Protein AF-A0A9W7CIG9-F1 (afdb_monomer_lite)

pLDDT: mean 78.37, std 16.48, range [41.62, 97.19]

Radius of gyration: 21.15 Å; chains: 1; bounding box: 39×46×56 Å

Organism: NCBI:txid1490495

Sequence (135 aa):
MLVQCHVTGEVRTTATRSIRSTIEPRILEHVAHYILKKNVTSVTDDMLVTEMKRKVGAMLNDRVPDVTHFSARKLKMDIAELDVEARIASYFMIFDRLVEDNGLSGMLGRGPADDKEVRQRMKLRCKILLANVTP

Foldseek 3Di:
DPPPPPPPPDDPVVPDDFPLNVDDPVVLCCCQCPPVVHDSVPDGSVNVVVSVCVVVLCVLVVPPPCLVVLQQPQQAQDPVDPPPVVSVVVNVVSVQVSCVVSVVCVQQNDDDPPDPCNVVNVVVNVVSSVVRHDD

Secondary structure (DSSP, 8-state):
--SSTTSS---TTTS---STTTS-HHHHHHIIIIIS-S-GGG--HHHHHHHHHHHHHHHHHHS---HHHHHHHH----TT---HHHHHHHHHHHHHHHHHHTTTHHHHS---TT-TTHHHHHHHHHHHHHHTS--

Structure (mmCIF, N/CA/C/O backbone):
data_AF-A0A9W7CIG9-F1
#
_entry.id   AF-A0A9W7CIG9-F1
#
loop_
_atom_site.group_PDB
_atom_site.id
_atom_site.type_symbol
_atom_site.label_atom_id
_atom_site.label_alt_id
_atom_site.label_comp_id
_atom_site.label_asym_id
_atom_site.label_entity_id
_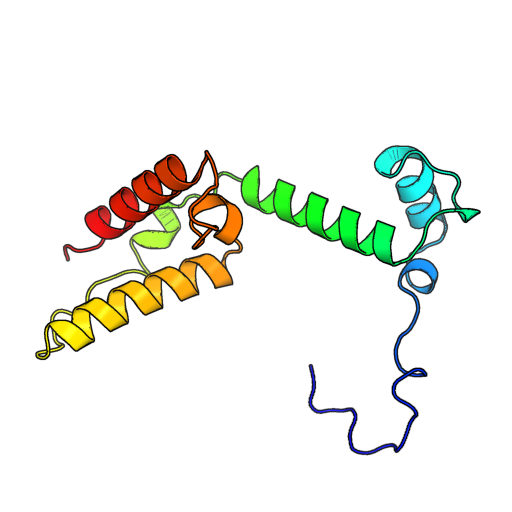atom_site.label_seq_id
_atom_site.pdbx_PDB_ins_code
_atom_site.Cartn_x
_atom_site.Cartn_y
_atom_site.Cartn_z
_atom_site.occupancy
_atom_site.B_iso_or_equiv
_atom_site.auth_seq_id
_atom_site.auth_comp_id
_atom_site.auth_asym_id
_atom_site.auth_atom_id
_atom_site.pdbx_PDB_model_num
ATOM 1 N N . MET A 1 1 ? -5.990 -15.248 -7.807 1.00 44.84 1 MET A N 1
ATOM 2 C CA . MET A 1 1 ? -6.028 -16.157 -8.974 1.00 44.84 1 MET A CA 1
ATOM 3 C C . MET A 1 1 ? -5.119 -17.366 -8.711 1.00 44.84 1 MET A C 1
ATOM 5 O O . MET A 1 1 ? -4.067 -17.483 -9.310 1.00 44.84 1 MET A O 1
ATOM 9 N N . LEU A 1 2 ? -5.474 -18.229 -7.748 1.00 41.62 2 LEU A N 1
ATOM 10 C CA . LEU A 1 2 ? -4.692 -19.433 -7.384 1.00 41.62 2 LEU A CA 1
ATOM 11 C C . LEU A 1 2 ? -5.518 -20.732 -7.468 1.00 41.62 2 LEU A C 1
ATOM 13 O O . LEU A 1 2 ? -4.996 -21.809 -7.215 1.00 41.62 2 LEU A O 1
ATOM 17 N N . VAL A 1 3 ? -6.804 -20.643 -7.828 1.00 45.69 3 VAL A N 1
ATOM 18 C CA . VAL A 1 3 ? -7.767 -21.749 -7.661 1.00 45.69 3 VAL A CA 1
ATOM 19 C C . VAL A 1 3 ? -7.916 -22.620 -8.919 1.00 45.69 3 VAL A C 1
ATOM 21 O O . VAL A 1 3 ? -8.458 -23.713 -8.839 1.00 45.69 3 VAL A O 1
ATOM 24 N N . GLN A 1 4 ? -7.392 -22.209 -10.080 1.00 45.16 4 GLN A N 1
ATOM 25 C CA . GLN A 1 4 ? -7.626 -22.935 -11.340 1.00 45.16 4 GLN A CA 1
ATOM 26 C C . GLN A 1 4 ? -6.551 -23.956 -11.750 1.00 45.16 4 GLN A C 1
ATOM 28 O O . GLN A 1 4 ? -6.755 -24.663 -12.730 1.00 45.16 4 GLN A O 1
ATOM 33 N N . CYS A 1 5 ? -5.447 -24.113 -11.013 1.00 48.72 5 CYS A N 1
ATOM 34 C CA . CYS A 1 5 ? -4.352 -24.996 -11.451 1.00 48.72 5 CYS A CA 1
ATOM 35 C C . CYS A 1 5 ? -4.448 -26.460 -10.974 1.00 48.72 5 CYS A C 1
ATOM 37 O O . CYS A 1 5 ? -3.496 -27.208 -11.174 1.00 48.72 5 CYS A O 1
ATOM 39 N N . HIS A 1 6 ? -5.538 -26.896 -10.327 1.00 43.22 6 HIS A N 1
ATOM 40 C CA . HIS A 1 6 ? -5.618 -28.273 -9.806 1.00 43.22 6 HIS A CA 1
ATOM 41 C C . HIS A 1 6 ? -6.281 -29.283 -10.762 1.00 43.22 6 HIS A C 1
ATOM 43 O O . HIS A 1 6 ? -6.120 -30.482 -10.570 1.00 43.22 6 HIS A O 1
ATOM 49 N N . VAL A 1 7 ? -6.993 -28.831 -11.802 1.00 51.59 7 VAL A N 1
ATOM 50 C CA . VAL A 1 7 ? -7.889 -29.709 -12.583 1.00 51.59 7 VAL A CA 1
ATOM 51 C C . VAL A 1 7 ? -7.229 -30.344 -13.817 1.00 51.59 7 VAL A C 1
ATOM 53 O O . VAL A 1 7 ? -7.672 -31.401 -14.247 1.00 51.59 7 VAL A O 1
ATOM 56 N N . THR A 1 8 ? -6.158 -29.776 -14.380 1.00 53.78 8 THR A N 1
ATOM 57 C CA . THR A 1 8 ? -5.642 -30.214 -15.698 1.00 53.78 8 THR A CA 1
ATOM 58 C C . THR A 1 8 ? -4.331 -30.998 -15.684 1.00 53.78 8 THR A C 1
ATOM 60 O O . THR A 1 8 ? -3.909 -31.466 -16.735 1.00 53.78 8 THR A O 1
ATOM 63 N N . GLY A 1 9 ? -3.672 -31.187 -14.534 1.00 50.41 9 GLY A N 1
ATOM 64 C CA . GLY A 1 9 ? -2.414 -31.952 -14.477 1.00 50.41 9 GLY A CA 1
ATOM 65 C C . GLY A 1 9 ? -1.270 -31.355 -15.312 1.00 50.41 9 GLY A C 1
ATOM 66 O O . GLY A 1 9 ? -0.267 -32.023 -15.555 1.00 50.41 9 GLY A O 1
ATOM 67 N N . GLU A 1 10 ? -1.401 -30.101 -15.750 1.00 50.44 10 GLU A N 1
ATOM 68 C CA . GLU A 1 10 ? -0.368 -29.415 -16.513 1.00 50.44 10 GLU A CA 1
ATOM 69 C C . GLU A 1 10 ? 0.801 -29.046 -15.599 1.00 50.44 10 GLU A C 1
ATOM 71 O O . GLU A 1 10 ? 0.638 -28.522 -14.491 1.00 50.44 10 GLU A O 1
ATOM 76 N N . VAL A 1 11 ? 2.009 -29.346 -16.075 1.00 55.22 11 VAL A N 1
ATOM 77 C CA . VAL A 1 11 ? 3.254 -29.024 -15.387 1.00 55.22 11 VAL A CA 1
ATOM 78 C C . VAL A 1 11 ? 3.270 -27.520 -15.118 1.00 55.22 11 VAL A C 1
ATOM 80 O O . VAL A 1 11 ? 3.075 -26.705 -16.015 1.00 55.22 11 VAL A O 1
ATOM 83 N N . ARG A 1 12 ? 3.513 -27.141 -13.859 1.00 48.28 12 ARG A N 1
ATOM 84 C CA . ARG A 1 12 ? 3.476 -25.755 -13.354 1.00 48.28 12 ARG A CA 1
ATOM 85 C C . ARG A 1 12 ? 4.349 -24.771 -14.159 1.00 48.28 12 ARG A C 1
ATOM 87 O O . ARG A 1 12 ? 4.152 -23.567 -14.060 1.00 48.28 12 ARG A O 1
ATOM 94 N N . THR A 1 13 ? 5.290 -25.276 -14.954 1.00 48.66 13 THR A N 1
ATOM 95 C CA . THR A 1 13 ? 6.178 -24.515 -15.842 1.00 48.66 13 THR A CA 1
ATOM 96 C C . THR A 1 13 ? 5.556 -24.159 -17.197 1.00 48.66 13 THR A C 1
ATOM 98 O O . THR A 1 13 ? 6.014 -23.213 -17.832 1.00 48.66 13 THR A O 1
ATOM 101 N N . THR A 1 14 ? 4.503 -24.853 -17.638 1.00 47.56 14 THR A N 1
ATOM 102 C CA . THR A 1 14 ? 3.851 -24.628 -18.942 1.00 47.56 14 THR A CA 1
ATOM 103 C C . THR A 1 14 ? 2.853 -23.461 -18.909 1.00 47.56 14 THR A C 1
ATOM 105 O O . THR A 1 14 ? 2.590 -22.842 -19.935 1.00 47.56 14 THR A O 1
ATOM 108 N N . ALA A 1 15 ? 2.337 -23.105 -17.728 1.00 54.00 15 ALA A N 1
ATOM 109 C CA . ALA A 1 15 ? 1.307 -22.073 -17.566 1.00 54.00 15 ALA A CA 1
ATOM 110 C C . ALA A 1 15 ? 1.845 -20.628 -17.458 1.00 54.00 15 ALA A C 1
ATOM 112 O O . ALA A 1 15 ? 1.066 -19.674 -17.442 1.00 54.00 15 ALA A O 1
ATOM 113 N N . THR A 1 16 ? 3.163 -20.428 -17.384 1.00 57.69 16 THR A N 1
ATOM 114 C CA . THR A 1 16 ? 3.781 -19.092 -17.339 1.00 57.69 16 THR A CA 1
ATOM 115 C C . THR A 1 16 ? 4.178 -18.634 -18.736 1.00 57.69 16 THR A C 1
ATOM 117 O O . THR A 1 16 ? 5.252 -18.964 -19.236 1.00 57.69 16 THR A O 1
ATOM 120 N N . ARG A 1 17 ? 3.312 -17.844 -19.379 1.00 73.31 17 ARG A N 1
ATOM 121 C CA . ARG A 1 17 ? 3.650 -17.153 -20.628 1.00 73.31 17 ARG A CA 1
ATOM 122 C C . ARG A 1 17 ? 4.626 -16.011 -20.330 1.00 73.31 17 ARG A C 1
ATOM 124 O O . ARG A 1 17 ? 4.356 -15.188 -19.460 1.00 73.31 17 ARG A O 1
ATOM 131 N N . SER A 1 18 ? 5.739 -15.958 -21.064 1.00 81.88 18 SER A N 1
ATOM 132 C CA . SER A 1 18 ? 6.745 -14.902 -20.905 1.00 81.88 18 SER A CA 1
ATOM 133 C C . SER A 1 18 ? 6.123 -13.522 -21.114 1.00 81.88 18 SER A C 1
ATOM 135 O O . SER A 1 18 ? 5.429 -13.296 -22.109 1.00 81.88 18 SER A O 1
ATOM 137 N N . ILE A 1 19 ? 6.412 -12.585 -20.217 1.00 85.19 19 ILE A N 1
ATOM 138 C CA . ILE A 1 19 ? 5.893 -11.212 -20.274 1.00 85.19 19 ILE A CA 1
ATOM 139 C C . ILE A 1 19 ? 6.353 -10.544 -21.566 1.00 85.19 19 ILE A C 1
ATOM 141 O O . ILE A 1 19 ? 5.540 -9.989 -22.306 1.00 85.19 19 ILE A O 1
ATOM 145 N N . ARG A 1 20 ? 7.631 -10.693 -21.910 1.00 88.88 20 ARG A N 1
ATOM 146 C CA . ARG A 1 20 ? 8.207 -10.250 -23.177 1.00 88.88 20 ARG A CA 1
ATOM 147 C C . ARG A 1 20 ? 7.396 -10.721 -24.389 1.00 88.88 20 ARG A C 1
ATOM 149 O O . ARG A 1 20 ? 7.195 -9.941 -25.310 1.00 88.88 20 ARG A O 1
ATOM 156 N N . SER A 1 21 ? 6.896 -11.961 -24.378 1.00 86.69 21 SER A N 1
ATOM 157 C CA . SER A 1 21 ? 6.087 -12.542 -25.470 1.00 86.69 21 SER A CA 1
ATOM 158 C C . SER A 1 21 ? 4.624 -12.063 -25.518 1.00 86.69 21 SER A C 1
ATOM 160 O O . SER A 1 21 ? 3.867 -12.435 -26.418 1.00 86.69 21 SER A O 1
ATOM 162 N N . THR A 1 22 ? 4.192 -11.295 -24.517 1.00 90.62 22 THR A N 1
ATOM 163 C CA . THR A 1 22 ? 2.837 -10.720 -24.433 1.00 90.62 22 THR A CA 1
ATOM 164 C C . THR A 1 22 ? 2.802 -9.240 -24.800 1.00 90.62 22 THR A C 1
ATOM 166 O O . THR A 1 22 ? 1.737 -8.727 -25.130 1.00 90.62 22 THR A O 1
ATOM 169 N N . ILE A 1 23 ? 3.951 -8.558 -24.770 1.00 89.56 23 ILE A N 1
ATOM 170 C CA . ILE A 1 23 ? 4.062 -7.136 -25.098 1.00 89.56 23 ILE A CA 1
ATOM 171 C C . ILE A 1 23 ? 4.151 -6.969 -26.616 1.00 89.56 23 ILE A C 1
ATOM 173 O O . ILE A 1 23 ? 4.918 -7.660 -27.286 1.00 89.56 23 ILE A O 1
ATOM 177 N N . GLU A 1 24 ? 3.390 -6.017 -27.156 1.00 95.00 24 GLU A N 1
ATOM 178 C CA . GLU A 1 24 ? 3.462 -5.661 -28.572 1.00 95.00 24 GLU A CA 1
ATOM 179 C C . GLU A 1 24 ? 4.904 -5.263 -28.959 1.00 95.00 24 GLU A C 1
ATOM 181 O O . GLU A 1 24 ? 5.509 -4.446 -28.257 1.00 95.00 24 GLU A O 1
ATOM 186 N N . PRO A 1 25 ? 5.470 -5.773 -30.073 1.00 93.88 25 PRO A N 1
ATOM 187 C CA . PRO A 1 25 ? 6.881 -5.567 -30.416 1.00 93.88 25 PRO A CA 1
ATOM 188 C C . PRO A 1 25 ? 7.327 -4.100 -30.416 1.00 93.88 25 PRO A C 1
ATOM 190 O O . PRO A 1 25 ? 8.384 -3.779 -29.877 1.00 93.88 25 PRO A O 1
ATOM 193 N N . ARG A 1 26 ? 6.486 -3.192 -30.930 1.00 94.94 26 ARG A N 1
ATOM 194 C CA . ARG A 1 26 ? 6.770 -1.747 -30.950 1.00 94.94 26 ARG A CA 1
ATOM 195 C C . ARG A 1 26 ? 6.861 -1.150 -29.544 1.00 94.94 26 ARG A C 1
ATOM 197 O O . ARG A 1 26 ? 7.714 -0.307 -29.274 1.00 94.94 26 ARG A O 1
ATOM 204 N N . ILE A 1 27 ? 5.995 -1.600 -28.636 1.00 94.38 27 ILE A N 1
ATOM 205 C CA . ILE A 1 27 ? 6.012 -1.177 -27.232 1.00 94.38 27 ILE A CA 1
ATOM 206 C C . ILE A 1 27 ? 7.264 -1.732 -26.551 1.00 94.38 27 ILE A C 1
ATOM 208 O O . ILE A 1 27 ? 7.944 -1.001 -25.833 1.00 94.38 27 ILE A O 1
ATOM 212 N N . LEU A 1 28 ? 7.611 -2.995 -26.810 1.00 95.62 28 LEU A N 1
ATOM 213 C CA . LEU A 1 28 ? 8.803 -3.621 -26.245 1.00 95.62 28 LEU A CA 1
ATOM 214 C C . LEU A 1 28 ? 10.091 -2.911 -26.692 1.00 95.62 28 LEU A C 1
ATOM 216 O O . LEU A 1 28 ? 10.959 -2.660 -25.857 1.00 95.62 28 LEU A O 1
ATOM 220 N N . GLU A 1 29 ? 10.206 -2.542 -27.969 1.00 95.25 29 GLU A N 1
ATOM 221 C CA . GLU A 1 29 ? 11.325 -1.742 -28.488 1.00 95.25 29 GLU A CA 1
ATOM 222 C C . GLU A 1 29 ? 11.423 -0.383 -27.794 1.00 95.25 29 GLU A C 1
ATOM 224 O O . GLU A 1 29 ? 12.504 0.016 -27.354 1.00 95.25 29 GLU A O 1
ATOM 229 N N . HIS A 1 30 ? 10.291 0.304 -27.630 1.00 95.62 30 HIS A N 1
ATOM 230 C CA . HIS A 1 30 ? 10.254 1.588 -26.944 1.00 95.62 30 HIS A CA 1
ATOM 231 C C . HIS A 1 30 ? 10.694 1.465 -25.478 1.00 95.62 30 HIS A C 1
ATOM 233 O O . HIS A 1 30 ? 11.539 2.233 -25.012 1.00 95.62 30 HIS A O 1
ATOM 239 N N . VAL A 1 31 ? 10.163 0.479 -24.748 1.00 94.00 31 VAL A N 1
ATOM 240 C CA . VAL A 1 31 ? 10.538 0.217 -23.350 1.00 94.00 31 VAL A CA 1
ATOM 241 C C . VAL A 1 31 ? 12.024 -0.129 -23.248 1.00 94.00 31 VAL A C 1
ATOM 243 O O . VAL A 1 31 ? 12.723 0.433 -22.405 1.00 94.00 31 VAL A O 1
ATOM 246 N N . ALA A 1 32 ? 12.534 -0.997 -24.123 1.00 95.44 32 ALA A N 1
ATOM 247 C CA . ALA A 1 32 ? 13.942 -1.377 -24.140 1.00 95.44 32 ALA A CA 1
ATOM 248 C C . ALA A 1 32 ? 14.856 -0.161 -24.347 1.00 95.44 32 ALA A C 1
ATOM 250 O O . ALA A 1 32 ? 15.754 0.092 -23.542 1.00 95.44 32 ALA A O 1
ATOM 251 N N . HIS A 1 33 ? 14.590 0.622 -25.394 1.00 95.25 33 HIS A N 1
ATOM 252 C CA . HIS A 1 33 ? 15.470 1.702 -25.817 1.00 95.25 33 HIS A CA 1
ATOM 253 C C . HIS A 1 33 ? 15.369 2.936 -24.917 1.00 95.25 33 HIS A C 1
ATOM 255 O O . HIS A 1 33 ? 16.382 3.485 -24.484 1.00 95.25 33 HIS A O 1
ATOM 261 N N . TYR A 1 34 ? 14.152 3.388 -24.612 1.00 93.12 34 TYR A N 1
ATOM 262 C CA . TYR A 1 34 ? 13.952 4.668 -23.937 1.00 93.12 34 TYR A CA 1
ATOM 263 C C . TYR A 1 34 ? 13.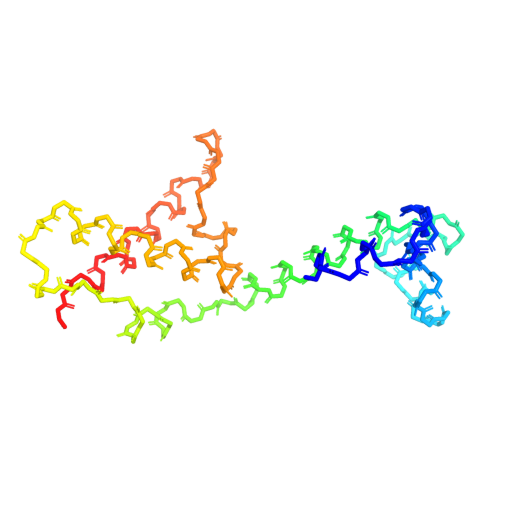887 4.547 -22.423 1.00 93.12 34 TYR A C 1
ATOM 265 O O . TYR A 1 34 ? 14.357 5.462 -21.746 1.00 93.12 34 TYR A O 1
ATOM 273 N N . ILE A 1 35 ? 13.352 3.443 -21.901 1.00 91.69 35 ILE A N 1
ATOM 274 C CA . ILE A 1 35 ? 13.144 3.266 -20.461 1.00 91.69 35 ILE A CA 1
ATOM 275 C C . ILE A 1 35 ? 14.306 2.483 -19.847 1.00 91.69 35 ILE A C 1
ATOM 277 O O . ILE A 1 35 ? 14.985 2.991 -18.962 1.00 91.69 35 ILE A O 1
ATOM 281 N N . LEU A 1 36 ? 14.581 1.281 -20.357 1.00 93.69 36 LEU A N 1
ATOM 282 C CA . LEU A 1 36 ? 15.614 0.388 -19.818 1.00 93.69 36 LEU A CA 1
ATOM 283 C C . LEU A 1 36 ? 17.029 0.695 -20.333 1.00 93.69 36 LEU A C 1
ATOM 285 O O . LEU A 1 36 ? 17.993 0.124 -19.821 1.00 93.69 36 LEU A O 1
ATOM 289 N N . LYS A 1 37 ? 17.158 1.570 -21.343 1.00 95.69 37 LYS A N 1
ATOM 290 C CA . LYS A 1 37 ? 18.426 1.962 -21.988 1.00 95.69 37 LYS A CA 1
ATOM 291 C C . LYS A 1 37 ? 19.259 0.757 -22.440 1.00 95.69 37 LYS A C 1
ATOM 293 O O . LYS A 1 37 ? 20.478 0.725 -22.283 1.00 95.69 37 LYS A O 1
ATOM 298 N N . LYS A 1 38 ? 18.588 -0.257 -22.987 1.00 94.19 38 LYS A N 1
ATOM 299 C CA . LYS A 1 38 ? 19.180 -1.537 -23.388 1.00 94.19 38 LYS A CA 1
ATOM 300 C C . LYS A 1 38 ? 18.720 -1.957 -24.775 1.00 94.19 38 LYS A C 1
ATOM 302 O O . LYS A 1 38 ? 17.707 -1.490 -25.291 1.00 94.19 38 LYS A O 1
ATOM 307 N N . ASN A 1 39 ? 19.486 -2.861 -25.378 1.00 94.44 39 ASN A N 1
ATOM 308 C CA . ASN A 1 39 ? 19.071 -3.502 -26.616 1.00 94.44 39 ASN A CA 1
ATOM 309 C C . ASN A 1 39 ? 17.843 -4.383 -26.351 1.00 94.44 39 ASN A C 1
ATOM 311 O O . ASN A 1 39 ? 17.774 -5.060 -25.326 1.00 94.44 39 ASN A O 1
ATOM 315 N N . VAL A 1 40 ? 16.894 -4.410 -27.288 1.00 93.69 40 VAL A N 1
ATOM 316 C CA . VAL A 1 40 ? 15.680 -5.220 -27.163 1.00 93.69 40 VAL A CA 1
ATOM 317 C C . VAL A 1 40 ? 15.994 -6.695 -26.921 1.00 93.69 40 VAL A C 1
ATOM 319 O O . VAL A 1 40 ? 15.234 -7.349 -26.222 1.00 93.69 40 VAL A O 1
ATOM 322 N N . THR A 1 41 ? 17.107 -7.236 -27.423 1.00 93.38 41 THR A N 1
ATOM 323 C CA . THR A 1 41 ? 17.485 -8.647 -27.225 1.00 93.38 41 THR A CA 1
ATOM 324 C C . THR A 1 41 ? 17.981 -8.964 -25.815 1.00 93.38 41 THR A C 1
ATOM 326 O O . THR A 1 41 ? 17.892 -10.114 -25.399 1.00 93.38 41 THR A O 1
ATOM 329 N N . SER A 1 42 ? 18.451 -7.969 -25.055 1.00 93.81 42 SER A N 1
ATOM 330 C CA . SER A 1 42 ? 18.952 -8.159 -23.686 1.00 93.81 42 SER A CA 1
ATOM 331 C C . SER A 1 42 ? 17.907 -7.891 -22.600 1.00 93.81 42 SER A C 1
ATOM 333 O O . SER A 1 42 ? 18.218 -7.991 -21.414 1.00 93.81 42 SER A O 1
ATOM 335 N N . VAL A 1 43 ? 16.670 -7.559 -22.984 1.00 93.69 43 VAL A N 1
ATOM 336 C CA . VAL A 1 43 ? 15.558 -7.330 -22.050 1.00 93.69 43 VAL A CA 1
ATOM 337 C C . VAL A 1 43 ? 14.928 -8.655 -21.619 1.00 93.69 43 VAL A C 1
ATOM 339 O O . VAL A 1 43 ? 14.377 -9.383 -22.451 1.00 93.69 43 VAL A O 1
ATOM 342 N N . THR A 1 44 ? 14.958 -8.918 -20.312 1.00 94.25 44 THR A N 1
ATOM 343 C CA . THR A 1 44 ? 14.352 -10.092 -19.665 1.00 94.25 44 THR A CA 1
ATOM 344 C C . THR A 1 44 ? 13.016 -9.756 -18.996 1.00 94.25 44 THR A C 1
ATOM 346 O O . THR A 1 44 ? 12.704 -8.588 -18.748 1.00 94.25 44 THR A O 1
ATOM 349 N N . ASP A 1 45 ? 12.230 -10.781 -18.662 1.00 92.25 45 ASP A N 1
ATOM 350 C CA . ASP A 1 45 ? 10.955 -10.610 -17.953 1.00 92.25 45 ASP A CA 1
ATOM 351 C C . ASP A 1 45 ? 11.138 -9.956 -16.575 1.00 92.25 45 ASP A C 1
ATOM 353 O O . ASP A 1 45 ? 10.369 -9.065 -16.222 1.00 92.25 45 ASP A O 1
ATOM 357 N N . ASP A 1 46 ? 12.199 -10.295 -15.838 1.00 92.62 46 ASP A N 1
ATOM 358 C CA . ASP A 1 46 ? 12.491 -9.687 -14.531 1.00 92.62 46 ASP A CA 1
ATOM 359 C C . ASP A 1 46 ? 12.723 -8.179 -14.627 1.00 92.62 46 ASP A C 1
ATOM 361 O O . ASP A 1 46 ? 12.282 -7.409 -13.770 1.00 92.62 46 ASP A O 1
ATOM 365 N N . MET A 1 47 ? 13.382 -7.731 -15.695 1.00 92.00 47 MET A N 1
ATOM 366 C CA . MET A 1 47 ? 13.598 -6.310 -15.942 1.00 92.00 47 MET A CA 1
ATOM 367 C C . MET A 1 47 ? 12.289 -5.584 -16.242 1.00 92.00 47 MET A C 1
ATOM 369 O O . MET A 1 47 ? 12.064 -4.484 -15.738 1.00 92.00 47 MET A O 1
ATOM 373 N N . LEU A 1 48 ? 11.417 -6.209 -17.036 1.00 93.50 48 LEU A N 1
ATOM 374 C CA . LEU A 1 48 ? 10.094 -5.676 -17.351 1.00 93.50 48 LEU A CA 1
ATOM 375 C C . LEU A 1 48 ? 9.227 -5.590 -16.090 1.00 93.50 48 LEU A C 1
ATOM 377 O O . LEU A 1 48 ? 8.605 -4.560 -15.849 1.00 93.50 48 LEU A O 1
ATOM 381 N N . VAL A 1 49 ? 9.233 -6.625 -15.245 1.00 92.44 49 VAL A N 1
ATOM 382 C CA . VAL A 1 49 ? 8.525 -6.630 -13.953 1.00 92.44 49 VAL A CA 1
ATOM 383 C C . VAL A 1 49 ? 9.065 -5.556 -13.022 1.00 92.44 49 VAL A C 1
ATOM 385 O O . VAL A 1 49 ? 8.284 -4.833 -12.403 1.00 92.44 49 VAL A O 1
ATOM 388 N N . THR A 1 50 ? 10.387 -5.434 -12.923 1.00 89.62 50 THR A N 1
ATOM 389 C CA . THR A 1 50 ? 11.037 -4.438 -12.065 1.00 89.62 50 THR A CA 1
ATOM 390 C C . THR A 1 50 ? 10.651 -3.028 -12.493 1.00 89.62 50 THR A C 1
ATOM 392 O O . THR A 1 50 ? 10.247 -2.220 -11.658 1.00 89.62 50 THR A O 1
ATOM 395 N N . GLU A 1 51 ? 10.687 -2.742 -13.793 1.00 90.06 51 GLU A N 1
ATOM 396 C CA . GLU A 1 51 ? 10.344 -1.421 -14.312 1.00 90.06 51 GLU A CA 1
ATOM 397 C C . GLU A 1 51 ? 8.843 -1.124 -14.224 1.00 90.06 51 GLU A C 1
ATOM 399 O O . GLU A 1 51 ? 8.462 -0.010 -13.866 1.00 90.06 51 GLU A O 1
ATOM 404 N N . MET A 1 52 ? 7.976 -2.115 -14.457 1.00 89.00 52 MET A N 1
ATOM 405 C CA . MET A 1 52 ? 6.535 -1.973 -14.223 1.00 89.00 52 MET A CA 1
ATOM 406 C C . MET A 1 52 ? 6.244 -1.633 -12.760 1.00 89.00 52 MET A C 1
ATOM 408 O O . MET A 1 52 ? 5.527 -0.671 -12.488 1.00 89.00 52 MET A O 1
ATOM 412 N N . LYS A 1 53 ? 6.848 -2.357 -11.809 1.00 82.88 53 LYS A N 1
ATOM 413 C CA . LYS A 1 53 ? 6.720 -2.064 -10.373 1.00 82.88 53 LYS A CA 1
ATOM 414 C C . LYS A 1 53 ? 7.247 -0.676 -10.029 1.00 82.88 53 LYS A C 1
ATOM 416 O O . LYS A 1 53 ? 6.583 0.050 -9.295 1.00 82.88 53 LYS A O 1
ATOM 421 N N . ARG A 1 54 ? 8.400 -0.282 -10.579 1.00 84.38 54 ARG A N 1
ATOM 422 C CA . ARG A 1 54 ? 8.981 1.050 -10.370 1.00 84.38 54 ARG A CA 1
ATOM 423 C C . ARG A 1 54 ? 8.047 2.147 -10.871 1.00 84.38 54 ARG A C 1
ATOM 425 O O . ARG A 1 54 ? 7.841 3.129 -10.169 1.00 84.38 54 ARG A O 1
ATOM 432 N N . LYS A 1 55 ? 7.468 1.985 -12.063 1.00 83.12 55 LYS A N 1
ATOM 433 C CA . LYS A 1 55 ? 6.604 2.992 -12.690 1.00 83.12 55 LYS A CA 1
ATOM 434 C C . LYS A 1 55 ? 5.232 3.082 -12.027 1.00 83.12 55 LYS A C 1
ATOM 436 O O . LYS A 1 55 ? 4.749 4.188 -11.815 1.00 83.12 55 LYS A O 1
ATOM 441 N N . VAL A 1 56 ? 4.651 1.948 -11.629 1.00 76.56 56 VAL A N 1
ATOM 442 C CA . VAL A 1 56 ? 3.439 1.909 -10.794 1.00 76.56 56 VAL A CA 1
ATOM 443 C C . VAL A 1 56 ? 3.710 2.546 -9.431 1.00 76.56 56 VAL A C 1
ATOM 445 O O . VAL A 1 56 ? 2.948 3.408 -9.011 1.00 76.56 56 VAL A O 1
ATOM 448 N N . GLY A 1 57 ? 4.818 2.195 -8.775 1.00 67.75 57 GLY A N 1
ATOM 449 C CA . GLY A 1 57 ? 5.220 2.792 -7.501 1.00 67.75 57 GLY A CA 1
ATOM 450 C C . GLY A 1 57 ? 5.424 4.302 -7.605 1.00 67.75 57 GLY A C 1
ATOM 451 O O . GLY A 1 57 ? 4.868 5.046 -6.809 1.00 67.75 57 GLY A O 1
ATOM 452 N N . ALA A 1 58 ? 6.141 4.773 -8.628 1.00 66.44 58 ALA A N 1
ATOM 453 C CA . ALA A 1 58 ? 6.307 6.200 -8.892 1.00 66.44 58 ALA A CA 1
ATOM 454 C C . ALA A 1 58 ? 4.960 6.889 -9.150 1.00 66.44 58 ALA A C 1
ATOM 456 O O . ALA A 1 58 ? 4.686 7.900 -8.531 1.00 66.44 58 ALA A O 1
ATOM 457 N N . MET A 1 59 ? 4.064 6.322 -9.966 1.00 65.00 59 MET A N 1
ATOM 458 C CA . MET A 1 59 ? 2.733 6.904 -10.194 1.00 65.00 59 MET A CA 1
ATOM 459 C C . MET A 1 59 ? 1.871 6.994 -8.928 1.00 65.00 59 MET A C 1
ATOM 461 O O . MET A 1 59 ? 1.095 7.939 -8.796 1.00 65.00 59 MET A O 1
ATOM 465 N N . LEU A 1 60 ? 1.969 6.013 -8.028 1.00 58.22 60 LEU A N 1
ATOM 466 C CA . LEU A 1 60 ? 1.238 5.998 -6.757 1.00 58.22 60 LEU A CA 1
ATOM 467 C C . LEU A 1 60 ? 1.858 6.928 -5.706 1.00 58.22 60 LEU A C 1
ATOM 469 O O . LEU A 1 60 ? 1.134 7.409 -4.844 1.00 58.22 60 LEU A O 1
ATOM 473 N N . ASN A 1 61 ? 3.163 7.194 -5.800 1.00 53.62 61 ASN A N 1
ATOM 474 C CA . ASN A 1 61 ? 3.888 8.086 -4.895 1.00 53.62 61 ASN A CA 1
ATOM 475 C C . ASN A 1 61 ? 3.917 9.554 -5.386 1.00 53.62 61 ASN A C 1
ATOM 477 O O . ASN A 1 61 ? 3.911 10.464 -4.563 1.00 53.62 61 ASN A O 1
ATOM 481 N N . ASP A 1 62 ? 3.947 9.792 -6.707 1.00 49.56 62 ASP A N 1
ATOM 482 C CA . ASP A 1 62 ? 3.951 11.120 -7.357 1.00 49.56 62 ASP A CA 1
ATOM 483 C C . ASP A 1 62 ? 2.549 11.723 -7.432 1.00 49.56 62 ASP A C 1
ATOM 485 O O . ASP A 1 62 ? 2.371 12.942 -7.374 1.00 49.56 62 ASP A O 1
ATOM 489 N N . ARG A 1 63 ? 1.517 10.875 -7.514 1.00 47.53 63 ARG A N 1
ATOM 490 C CA . ARG A 1 63 ? 0.222 11.280 -6.987 1.00 47.53 63 ARG A CA 1
ATOM 491 C C . ARG A 1 63 ? 0.451 11.379 -5.498 1.00 47.53 63 ARG A C 1
ATOM 493 O O . ARG A 1 63 ? 0.466 10.348 -4.848 1.00 47.53 63 ARG A O 1
ATOM 500 N N . VAL A 1 64 ? 0.622 12.592 -4.973 1.00 47.59 64 VAL A N 1
ATOM 501 C CA . VAL A 1 64 ? 0.324 12.850 -3.564 1.00 47.59 64 VAL A CA 1
ATOM 502 C C . VAL A 1 64 ? -1.071 12.266 -3.388 1.00 47.59 64 VAL A C 1
ATOM 504 O O . VAL A 1 64 ? -2.026 12.834 -3.930 1.00 47.59 64 VAL A O 1
ATOM 507 N N . PRO A 1 65 ? -1.215 11.086 -2.761 1.00 53.22 65 PRO A N 1
ATOM 508 C CA . PRO A 1 65 ? -2.538 10.595 -2.484 1.00 53.22 65 PRO A CA 1
ATOM 509 C C . PRO A 1 65 ? -3.113 11.691 -1.610 1.00 53.22 65 PRO A C 1
ATOM 511 O O . PRO A 1 65 ? -2.416 12.218 -0.738 1.00 53.22 65 PRO A O 1
ATOM 514 N N . ASP A 1 66 ? -4.344 12.097 -1.860 1.00 56.12 66 ASP A N 1
ATOM 515 C CA . ASP A 1 66 ? -5.047 12.931 -0.908 1.00 56.12 66 ASP A CA 1
ATOM 516 C C . ASP A 1 66 ? -5.293 12.054 0.337 1.00 56.12 66 ASP A C 1
ATOM 518 O O . ASP A 1 66 ? -6.363 11.486 0.547 1.00 56.12 66 ASP A O 1
ATOM 522 N N . VAL A 1 67 ? -4.227 11.833 1.120 1.00 55.91 67 VAL A N 1
ATOM 523 C CA . VAL A 1 67 ? -4.193 11.008 2.331 1.00 55.91 67 VAL A CA 1
ATOM 524 C C . VAL A 1 67 ? -5.189 11.590 3.340 1.00 55.91 67 VAL A C 1
ATOM 526 O O . VAL A 1 67 ? -5.770 10.882 4.164 1.00 55.91 67 VAL A O 1
ATOM 529 N N . THR A 1 68 ? -5.432 12.895 3.213 1.00 52.62 68 THR A N 1
ATOM 530 C CA . THR A 1 68 ? -6.466 13.670 3.885 1.00 52.62 68 THR A CA 1
ATOM 531 C C . THR A 1 68 ? -7.885 13.291 3.440 1.00 52.62 68 THR A C 1
ATOM 533 O O . THR A 1 68 ? -8.709 13.007 4.303 1.00 52.62 68 THR A O 1
ATOM 536 N N . HIS A 1 69 ? -8.185 13.177 2.144 1.00 53.72 69 HIS A N 1
ATOM 537 C CA . HIS A 1 69 ? -9.524 12.800 1.659 1.00 53.72 69 HIS A CA 1
ATOM 538 C C . HIS A 1 69 ? -9.852 11.303 1.831 1.00 53.72 69 HIS A C 1
ATOM 540 O O . HIS A 1 69 ? -11.019 10.926 1.945 1.00 53.72 69 HIS A O 1
ATOM 546 N N . PHE A 1 70 ? -8.841 10.431 1.887 1.00 58.66 70 PHE A N 1
ATOM 547 C CA . PHE A 1 70 ? -9.041 8.988 2.060 1.00 58.66 70 PHE A CA 1
ATOM 548 C C . PHE A 1 70 ? -9.356 8.572 3.512 1.00 58.66 70 PHE A C 1
ATOM 550 O O . PHE A 1 70 ? -10.089 7.605 3.738 1.00 58.66 70 PHE A O 1
ATOM 557 N N . SER A 1 71 ? -8.830 9.305 4.500 1.00 56.78 71 SER A N 1
ATOM 558 C CA . SER A 1 71 ? -8.912 8.919 5.916 1.00 56.78 71 SER A CA 1
ATOM 559 C C . SER A 1 71 ? -10.250 9.272 6.576 1.00 56.78 71 SER A C 1
ATOM 561 O O . SER A 1 71 ? -10.842 8.405 7.217 1.00 56.78 71 SER A O 1
ATOM 563 N N . ALA A 1 72 ? -10.812 10.451 6.296 1.00 56.12 72 ALA A N 1
ATOM 564 C CA . ALA A 1 72 ? -11.984 10.969 7.013 1.00 56.12 72 ALA A CA 1
ATOM 565 C C . ALA A 1 72 ? -13.280 10.138 6.874 1.00 56.12 72 ALA A C 1
ATOM 567 O O . ALA A 1 72 ? -14.177 10.259 7.703 1.00 56.12 72 ALA A O 1
ATOM 568 N N . ARG A 1 73 ? -13.423 9.305 5.827 1.00 61.22 73 ARG A N 1
ATOM 569 C CA . ARG A 1 73 ? -14.635 8.482 5.605 1.00 61.22 73 ARG A CA 1
ATOM 570 C C . ARG A 1 73 ? -14.475 6.992 5.910 1.00 61.22 73 ARG A C 1
ATOM 572 O O . ARG A 1 73 ? -15.487 6.310 6.032 1.00 61.22 73 ARG A O 1
ATOM 579 N N . LYS A 1 74 ? -13.246 6.471 5.971 1.00 72.19 74 LYS A N 1
ATOM 580 C CA . LYS A 1 74 ? -12.981 5.020 6.067 1.00 72.19 74 LYS A CA 1
ATOM 581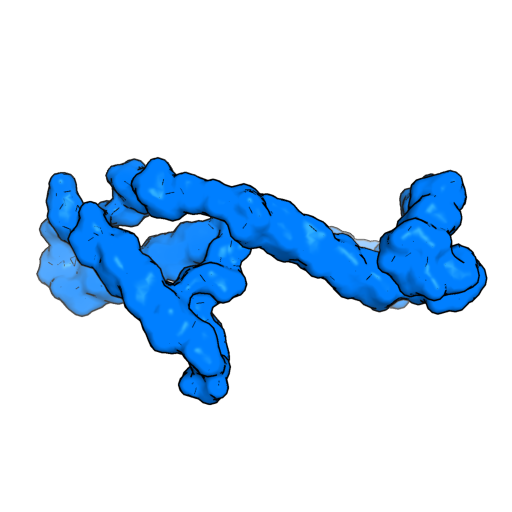 C C . LYS A 1 74 ? -12.216 4.607 7.318 1.00 72.19 74 LYS A C 1
ATOM 583 O O . LYS A 1 74 ? -12.266 3.437 7.682 1.00 72.19 74 LYS A O 1
ATOM 588 N N . LEU A 1 75 ? -11.514 5.536 7.960 1.00 86.75 75 LEU A N 1
ATOM 589 C CA . LEU A 1 75 ? -10.792 5.286 9.196 1.00 86.75 75 LEU A CA 1
ATOM 590 C C . LEU A 1 75 ? -11.542 5.986 10.326 1.00 86.75 75 LEU A C 1
ATOM 592 O O . LEU A 1 75 ? -11.471 7.200 10.450 1.00 86.75 75 LEU A O 1
ATOM 596 N N . LYS A 1 76 ? -12.288 5.227 11.127 1.00 85.69 76 LYS A N 1
ATOM 597 C CA . LYS A 1 76 ? -12.978 5.740 12.312 1.00 85.69 76 LYS A CA 1
ATOM 598 C C . LYS A 1 76 ? -12.858 4.722 13.429 1.00 85.69 76 LYS A C 1
ATOM 600 O O . LYS A 1 76 ? -12.986 3.523 13.185 1.00 85.69 76 LYS A O 1
ATOM 605 N N . MET A 1 77 ? -12.592 5.199 14.639 1.00 90.00 77 MET A N 1
ATOM 606 C CA . MET A 1 77 ? -12.596 4.332 15.809 1.00 90.00 77 MET A CA 1
ATOM 607 C C . MET A 1 77 ? -14.035 3.930 16.140 1.00 90.00 77 MET A C 1
ATOM 609 O O . MET A 1 77 ? -14.915 4.786 16.251 1.00 90.00 77 MET A O 1
ATOM 613 N N . ASP A 1 78 ? -14.272 2.629 16.289 1.00 90.69 78 ASP A N 1
ATOM 614 C CA . ASP A 1 78 ? -15.576 2.112 16.687 1.00 90.69 78 ASP A CA 1
ATOM 615 C C . ASP A 1 78 ? -15.786 2.321 18.190 1.00 90.69 78 ASP A C 1
ATOM 617 O O . ASP A 1 78 ? -15.283 1.568 19.018 1.00 90.69 78 ASP A O 1
ATOM 621 N N . ILE A 1 79 ? -16.500 3.386 18.555 1.00 89.75 79 ILE A N 1
ATOM 622 C CA . ILE A 1 79 ? -16.785 3.729 19.955 1.00 89.75 79 ILE A CA 1
ATOM 623 C C . ILE A 1 79 ? -17.771 2.725 20.589 1.00 89.75 79 ILE A C 1
ATOM 625 O O . ILE A 1 79 ? -17.839 2.660 21.815 1.00 89.75 79 ILE A O 1
ATOM 629 N N . ALA A 1 80 ? -18.516 1.949 19.788 1.00 91.88 80 ALA A N 1
ATOM 630 C CA . ALA A 1 80 ? -19.476 0.969 20.294 1.00 91.88 80 ALA A CA 1
ATOM 631 C C . ALA A 1 80 ? -18.805 -0.314 20.816 1.00 91.88 80 ALA A C 1
ATOM 633 O O . ALA A 1 80 ? -19.408 -1.015 21.628 1.00 91.88 80 ALA A O 1
ATOM 634 N N . GLU A 1 81 ? -17.568 -0.600 20.397 1.00 94.19 81 GLU A N 1
ATOM 635 C CA . GLU A 1 81 ? -16.765 -1.687 20.959 1.00 94.19 81 GLU A CA 1
ATOM 636 C C . GLU A 1 81 ? -16.368 -1.364 22.412 1.00 94.19 81 GLU A C 1
ATOM 638 O O . GLU A 1 81 ? -15.750 -0.329 22.700 1.00 94.19 81 GLU A O 1
ATOM 643 N N . LEU A 1 82 ? -16.752 -2.260 23.326 1.00 93.88 82 LEU A N 1
ATOM 644 C CA . LEU A 1 82 ? -16.564 -2.119 24.770 1.00 93.88 82 LEU A CA 1
ATOM 645 C C . LEU A 1 82 ? -15.170 -2.573 25.205 1.00 93.88 82 LEU A C 1
ATOM 647 O O . LEU A 1 82 ? -14.619 -2.020 26.161 1.00 93.88 82 LEU A O 1
ATOM 651 N N . ASP A 1 83 ? -14.597 -3.560 24.513 1.00 97.19 83 ASP A N 1
ATOM 652 C CA . ASP A 1 83 ? -13.227 -3.993 24.753 1.00 97.19 83 ASP A CA 1
ATOM 653 C C . ASP A 1 83 ? -12.255 -2.969 24.151 1.00 97.19 83 ASP A C 1
ATOM 655 O O . ASP A 1 83 ? -12.093 -2.833 22.936 1.00 97.19 83 ASP A O 1
ATOM 659 N N . VAL A 1 84 ? -11.596 -2.219 25.035 1.00 93.75 84 VAL A N 1
ATOM 660 C CA . VAL A 1 84 ? -10.667 -1.151 24.658 1.00 93.75 84 VAL A CA 1
ATOM 661 C C . VAL A 1 84 ? -9.506 -1.682 23.819 1.00 93.75 84 VAL A C 1
ATOM 663 O O . VAL A 1 84 ? -9.120 -1.027 22.849 1.00 93.75 84 VAL A O 1
ATOM 666 N N . GLU A 1 85 ? -8.973 -2.855 24.156 1.00 95.19 85 GLU A N 1
ATOM 667 C CA . GLU A 1 85 ? -7.843 -3.452 23.446 1.00 95.19 85 GLU A CA 1
ATOM 668 C C . GLU A 1 85 ? -8.282 -3.935 22.063 1.00 95.19 85 GLU A C 1
ATOM 670 O O . GLU A 1 85 ? -7.621 -3.638 21.064 1.00 95.19 85 GLU A O 1
ATOM 675 N N . ALA A 1 86 ? -9.443 -4.595 21.976 1.00 96.00 86 ALA A N 1
ATOM 676 C CA . ALA A 1 86 ? -10.016 -5.023 20.701 1.00 96.00 86 ALA A CA 1
ATOM 677 C C . ALA A 1 86 ? -10.319 -3.828 19.784 1.00 96.00 86 ALA A C 1
ATOM 679 O O . ALA A 1 86 ? -9.998 -3.854 18.592 1.00 96.00 86 ALA A O 1
ATOM 680 N N . ARG A 1 87 ? -10.865 -2.742 20.343 1.00 94.94 87 ARG A N 1
ATOM 681 C CA . ARG A 1 87 ? -11.148 -1.495 19.625 1.00 94.94 87 ARG A CA 1
ATOM 682 C C . ARG A 1 87 ? -9.885 -0.869 19.046 1.00 94.94 87 ARG A C 1
ATOM 684 O O . ARG A 1 87 ? -9.855 -0.514 17.866 1.00 94.94 87 ARG A O 1
ATOM 691 N N . ILE A 1 88 ? -8.841 -0.736 19.865 1.00 92.88 88 ILE A N 1
ATOM 692 C CA . ILE A 1 88 ? -7.556 -0.173 19.438 1.00 92.88 88 ILE A CA 1
ATOM 693 C C . ILE A 1 88 ? -6.937 -1.064 18.358 1.00 92.88 88 ILE A C 1
ATOM 695 O O . ILE A 1 88 ? -6.553 -0.564 17.298 1.00 92.88 88 ILE A O 1
ATOM 699 N N . ALA A 1 89 ? -6.889 -2.380 18.579 1.00 94.75 89 ALA A N 1
ATOM 700 C CA . ALA A 1 89 ? -6.345 -3.331 17.616 1.00 94.75 89 ALA A CA 1
ATOM 701 C C . ALA A 1 89 ? -7.083 -3.263 16.270 1.00 94.75 89 ALA A C 1
ATOM 703 O O . ALA A 1 89 ? -6.442 -3.130 15.226 1.00 94.75 89 ALA A O 1
ATOM 704 N N . SER A 1 90 ? -8.419 -3.271 16.290 1.00 93.31 90 SER A N 1
ATOM 705 C CA . SER A 1 90 ? -9.261 -3.154 15.095 1.00 93.31 90 SER A CA 1
ATOM 706 C C . SER A 1 90 ? -8.980 -1.859 14.326 1.00 93.31 90 SER A C 1
ATOM 708 O O . SER A 1 90 ? -8.772 -1.891 13.112 1.00 93.31 90 SER A O 1
ATOM 710 N N . TYR A 1 91 ? -8.856 -0.727 15.024 1.00 92.50 91 TYR A N 1
ATOM 711 C CA . TYR A 1 91 ? -8.534 0.563 14.409 1.00 92.50 91 TYR A CA 1
ATOM 712 C C . TYR A 1 91 ? -7.180 0.549 13.678 1.00 92.50 91 TYR A C 1
ATOM 714 O O . TYR A 1 91 ? -7.084 0.981 12.525 1.00 92.50 91 TYR A O 1
ATOM 722 N N . PHE A 1 92 ? -6.138 -0.010 14.302 1.00 92.06 92 PHE A N 1
ATOM 723 C CA . PHE A 1 92 ? -4.830 -0.168 13.658 1.00 92.06 92 PHE A CA 1
ATOM 724 C C . PHE A 1 92 ? -4.861 -1.159 12.487 1.00 92.06 92 PHE A C 1
ATOM 726 O O . PHE A 1 92 ? -4.216 -0.918 11.466 1.00 92.06 92 PHE A O 1
ATOM 733 N N . MET A 1 93 ? -5.630 -2.245 12.592 1.00 92.00 93 MET A N 1
ATOM 734 C CA . MET A 1 93 ? -5.800 -3.212 11.503 1.00 92.00 93 MET A CA 1
ATOM 735 C C . MET A 1 93 ? -6.510 -2.600 10.293 1.00 92.00 9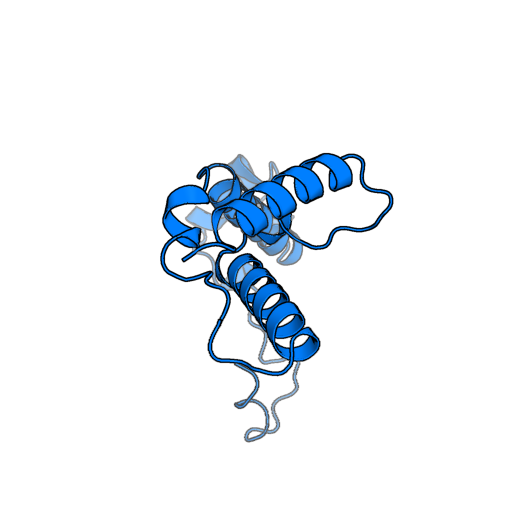3 MET A C 1
ATOM 737 O O . MET A 1 93 ? -6.101 -2.844 9.158 1.00 92.00 93 MET A O 1
ATOM 741 N N . ILE A 1 94 ? -7.548 -1.788 10.518 1.00 90.81 94 ILE A N 1
ATOM 742 C CA . ILE A 1 94 ? -8.228 -1.036 9.457 1.00 90.81 94 ILE A CA 1
ATOM 743 C C . ILE A 1 94 ? -7.232 -0.089 8.791 1.00 90.81 94 ILE A C 1
ATOM 745 O O . ILE A 1 94 ? -7.132 -0.089 7.568 1.00 90.81 94 ILE A O 1
ATOM 749 N N . PHE A 1 95 ? -6.450 0.662 9.572 1.00 89.44 95 PHE A N 1
ATOM 750 C CA . PHE A 1 95 ? -5.420 1.547 9.032 1.00 89.44 95 PHE A CA 1
ATOM 751 C C . PHE A 1 95 ? -4.415 0.811 8.135 1.00 89.44 95 PHE A C 1
ATOM 753 O O . PHE A 1 95 ? -4.129 1.275 7.035 1.00 89.44 95 PHE A O 1
ATOM 760 N N . ASP A 1 96 ? -3.891 -0.337 8.566 1.00 89.19 96 ASP A N 1
ATOM 761 C CA . ASP A 1 96 ? -2.908 -1.070 7.764 1.00 89.19 96 ASP A CA 1
ATOM 762 C C . ASP A 1 96 ? -3.514 -1.659 6.484 1.00 89.19 96 ASP A C 1
ATOM 764 O O . ASP A 1 96 ? -2.909 -1.521 5.422 1.00 89.19 96 ASP A O 1
ATOM 768 N N . ARG A 1 97 ? -4.738 -2.207 6.537 1.00 87.88 97 ARG A N 1
ATOM 769 C CA . ARG A 1 97 ? -5.460 -2.638 5.322 1.00 87.88 97 ARG A CA 1
ATOM 770 C C . ARG A 1 97 ? -5.656 -1.485 4.347 1.00 87.88 97 ARG A C 1
ATOM 772 O O . ARG A 1 97 ? -5.403 -1.617 3.159 1.00 87.88 97 ARG A O 1
ATOM 779 N N . LEU A 1 98 ? -6.054 -0.328 4.863 1.00 85.50 98 LEU A N 1
ATOM 780 C CA . LEU A 1 98 ? -6.223 0.894 4.089 1.00 85.50 98 LEU A CA 1
ATOM 781 C C . LEU A 1 98 ? -4.911 1.347 3.426 1.00 85.50 98 LEU A C 1
ATOM 783 O O . LEU A 1 98 ? -4.925 1.783 2.275 1.00 85.50 98 LEU A O 1
ATOM 787 N N . VAL A 1 99 ? -3.776 1.224 4.113 1.00 83.94 99 VAL A N 1
ATOM 788 C CA . VAL A 1 99 ? -2.452 1.502 3.539 1.00 83.94 99 VAL A CA 1
ATOM 789 C C . VAL A 1 99 ? -2.123 0.527 2.404 1.00 83.94 99 VAL A C 1
ATOM 791 O O . VAL A 1 99 ? -1.658 0.966 1.350 1.00 83.94 99 VAL A O 1
ATOM 794 N N . GLU A 1 100 ? -2.387 -0.765 2.589 1.00 84.69 100 GLU A N 1
ATOM 795 C CA . GLU A 1 100 ? -2.126 -1.812 1.595 1.00 84.69 100 GLU A CA 1
ATOM 796 C C . GLU A 1 100 ? -3.018 -1.679 0.354 1.00 84.69 100 GLU A C 1
ATOM 798 O O . GLU A 1 100 ? -2.502 -1.596 -0.764 1.00 84.69 100 GLU A O 1
ATOM 803 N N . ASP A 1 101 ? -4.335 -1.566 0.545 1.00 81.06 101 ASP A N 1
ATOM 804 C CA . ASP A 1 101 ? -5.344 -1.483 -0.521 1.00 81.06 101 ASP A CA 1
ATOM 805 C C . ASP A 1 101 ? -5.114 -0.295 -1.467 1.00 81.06 101 ASP A C 1
ATOM 807 O O . ASP A 1 101 ? -5.543 -0.310 -2.621 1.00 81.06 101 ASP A O 1
ATOM 811 N N . ASN A 1 102 ? -4.433 0.746 -0.982 1.00 76.38 102 ASN A N 1
ATOM 812 C CA . ASN A 1 102 ? -4.192 1.985 -1.723 1.00 76.38 102 ASN A CA 1
ATOM 813 C C . ASN A 1 102 ? -2.736 2.128 -2.173 1.00 76.38 102 ASN A C 1
ATOM 815 O O . ASN A 1 102 ? -2.354 3.178 -2.685 1.00 76.38 102 ASN A O 1
ATOM 819 N N . GLY A 1 103 ? -1.916 1.088 -1.990 1.00 76.81 103 GLY A N 1
ATOM 820 C CA . GLY A 1 103 ? -0.515 1.095 -2.402 1.00 76.81 103 GLY A CA 1
ATOM 821 C C . GLY A 1 103 ? 0.342 2.117 -1.653 1.00 76.81 103 GLY A C 1
ATOM 822 O O . GLY A 1 103 ? 1.394 2.515 -2.146 1.00 76.81 103 GLY A O 1
ATOM 823 N N . LEU A 1 104 ? -0.076 2.530 -0.453 1.00 80.00 104 LEU A N 1
ATOM 824 C CA . LEU A 1 104 ? 0.609 3.539 0.360 1.00 80.00 104 LEU A CA 1
ATOM 825 C C . LEU A 1 104 ? 1.745 2.954 1.201 1.00 80.00 104 LEU A C 1
ATOM 827 O O . LEU A 1 104 ? 2.343 3.670 2.002 1.00 80.00 104 LEU A O 1
ATOM 831 N N . SER A 1 105 ? 2.074 1.671 1.041 1.00 81.88 105 SER A N 1
ATOM 832 C CA . SER A 1 105 ? 3.083 0.979 1.850 1.00 81.88 105 SER A CA 1
ATOM 833 C C . SER A 1 105 ? 4.470 1.632 1.793 1.00 81.88 105 SER A C 1
ATOM 835 O O . SER A 1 105 ? 5.203 1.573 2.775 1.00 81.88 105 SER A O 1
ATOM 837 N N . GLY A 1 106 ? 4.822 2.319 0.701 1.00 78.12 106 GLY A N 1
ATOM 838 C CA . GLY A 1 106 ? 6.069 3.092 0.626 1.00 78.12 106 GLY A CA 1
ATOM 839 C C . GLY A 1 106 ? 6.093 4.314 1.557 1.00 78.12 106 GLY A C 1
ATOM 840 O O . GLY A 1 106 ? 7.120 4.615 2.155 1.00 78.12 106 GLY A O 1
ATOM 841 N N . MET A 1 107 ? 4.953 4.989 1.734 1.00 79.19 107 MET A N 1
ATOM 842 C CA . MET A 1 107 ? 4.831 6.219 2.533 1.00 79.19 107 MET A CA 1
ATOM 843 C C . MET A 1 107 ? 4.372 5.967 3.972 1.00 79.19 107 MET A C 1
ATOM 845 O O . MET A 1 107 ? 4.733 6.698 4.893 1.00 79.19 107 MET A O 1
ATOM 849 N N . LEU A 1 108 ? 3.533 4.952 4.162 1.00 82.94 108 LEU A N 1
ATOM 850 C CA . LEU A 1 108 ? 2.822 4.665 5.403 1.00 82.94 108 LEU A CA 1
ATOM 851 C C . LEU A 1 108 ? 3.016 3.231 5.881 1.00 82.94 108 LEU A C 1
ATOM 853 O O . LEU A 1 108 ? 2.517 2.908 6.950 1.00 82.94 108 LEU A O 1
ATOM 857 N N . GLY A 1 109 ? 3.701 2.361 5.140 1.00 82.12 109 GLY A N 1
ATOM 858 C CA . GLY A 1 109 ? 3.876 0.962 5.526 1.00 82.12 109 GLY A CA 1
ATOM 859 C C . GLY A 1 109 ? 4.811 0.766 6.718 1.00 82.12 109 GLY A C 1
ATOM 860 O O . GLY A 1 109 ? 5.552 1.662 7.141 1.00 82.12 109 GLY A O 1
ATOM 861 N N . ARG A 1 110 ? 4.780 -0.452 7.260 1.00 76.94 110 ARG A N 1
ATOM 862 C CA . ARG A 1 110 ? 5.703 -0.903 8.303 1.00 76.94 110 ARG A CA 1
ATOM 863 C C . ARG A 1 110 ? 7.046 -1.248 7.640 1.00 76.94 110 ARG A C 1
ATOM 865 O O . ARG A 1 110 ? 7.242 -2.362 7.173 1.00 76.94 110 ARG A O 1
ATOM 872 N N . GLY A 1 111 ? 7.930 -0.261 7.501 1.00 69.62 111 GLY A N 1
ATOM 873 C CA . GLY A 1 111 ? 9.286 -0.481 6.975 1.00 69.62 111 GLY A CA 1
ATOM 874 C C . GLY A 1 111 ? 10.242 -1.062 8.031 1.00 69.62 111 GLY A C 1
ATOM 875 O O . GLY A 1 111 ? 9.916 -1.024 9.220 1.00 69.62 111 GLY A O 1
ATOM 876 N N . PRO A 1 112 ? 11.412 -1.581 7.620 1.00 69.75 112 PRO A N 1
ATOM 877 C CA . PRO A 1 112 ? 12.416 -2.118 8.538 1.00 69.75 112 PRO A CA 1
ATOM 878 C C . PRO A 1 112 ? 12.961 -1.016 9.461 1.00 69.75 112 PRO A C 1
ATOM 880 O O . PRO A 1 112 ? 12.971 0.158 9.097 1.00 69.75 112 PRO A O 1
ATOM 883 N N . ALA A 1 113 ? 13.353 -1.378 10.686 1.00 63.81 113 ALA A N 1
ATOM 884 C CA . ALA A 1 113 ? 13.654 -0.424 11.762 1.00 63.81 113 ALA A CA 1
ATOM 885 C C . ALA A 1 113 ? 14.898 0.458 11.514 1.00 63.81 113 ALA A C 1
ATOM 887 O O . ALA A 1 113 ? 15.056 1.490 12.163 1.00 63.81 113 ALA A O 1
ATOM 888 N N . ASP A 1 114 ? 15.766 0.056 10.590 1.00 67.62 114 ASP A N 1
ATOM 889 C CA . ASP A 1 114 ? 17.040 0.688 10.231 1.00 67.62 114 ASP A CA 1
ATOM 890 C C . ASP A 1 114 ? 16.929 1.712 9.089 1.00 67.62 114 ASP A C 1
ATOM 892 O O . ASP A 1 114 ? 17.908 2.372 8.730 1.00 67.62 114 ASP A O 1
ATOM 896 N N . ASP A 1 115 ? 15.735 1.893 8.533 1.00 68.94 115 ASP A N 1
ATOM 897 C CA . ASP A 1 115 ? 15.515 2.811 7.429 1.00 68.94 115 ASP A CA 1
ATOM 898 C C . ASP A 1 115 ? 15.454 4.278 7.914 1.00 68.94 115 ASP A C 1
ATOM 900 O O . ASP A 1 115 ? 14.709 4.662 8.824 1.00 68.94 115 ASP A O 1
ATOM 904 N N . LYS A 1 116 ? 16.265 5.132 7.275 1.00 69.38 116 LYS A N 1
ATOM 905 C CA . LYS A 1 116 ? 16.394 6.568 7.575 1.00 69.38 116 LYS A CA 1
ATOM 906 C C . LYS A 1 116 ? 15.056 7.308 7.479 1.00 69.38 116 LYS A C 1
ATOM 908 O O . LYS A 1 116 ? 14.866 8.323 8.152 1.00 69.38 116 LYS A O 1
ATOM 913 N N . GLU A 1 117 ? 14.119 6.788 6.694 1.00 74.25 117 GLU A N 1
ATOM 914 C CA . GLU A 1 117 ? 12.796 7.367 6.483 1.00 74.25 117 G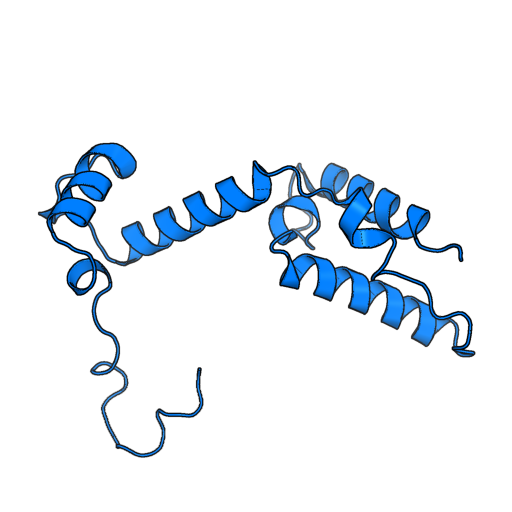LU A CA 1
ATOM 915 C C . GLU A 1 117 ? 11.729 6.845 7.458 1.00 74.25 117 GLU A C 1
ATOM 917 O O . GLU A 1 117 ? 10.638 7.419 7.524 1.00 74.25 117 GLU A O 1
ATOM 922 N N . VAL A 1 118 ? 12.028 5.838 8.295 1.00 80.00 118 VAL A N 1
ATOM 923 C CA . VAL A 1 118 ? 11.093 5.284 9.304 1.00 80.00 118 VAL A CA 1
ATOM 924 C C . VAL A 1 118 ? 10.509 6.381 10.176 1.00 80.00 118 VAL A C 1
ATOM 926 O O . VAL A 1 118 ? 9.306 6.405 10.433 1.00 80.00 118 VAL A O 1
ATOM 929 N N . ARG A 1 119 ? 11.348 7.329 10.608 1.00 80.69 119 ARG A N 1
ATOM 930 C CA . ARG A 1 119 ? 10.914 8.449 11.448 1.00 80.69 119 ARG A CA 1
ATOM 931 C C . ARG A 1 119 ? 9.877 9.315 10.737 1.00 80.69 119 ARG A C 1
ATOM 933 O O . ARG A 1 119 ? 8.915 9.749 11.367 1.00 80.69 119 ARG A O 1
ATOM 940 N N . GLN A 1 120 ? 10.068 9.573 9.445 1.00 81.31 120 GLN A N 1
ATOM 941 C CA . GLN A 1 120 ? 9.157 10.395 8.654 1.00 81.31 120 GLN A CA 1
ATOM 942 C C . GLN A 1 120 ? 7.844 9.655 8.384 1.00 81.31 120 GLN A C 1
ATOM 944 O O . GLN A 1 120 ? 6.772 10.224 8.595 1.00 81.31 120 GLN A O 1
ATOM 949 N N . ARG A 1 121 ? 7.917 8.367 8.026 1.00 84.25 121 ARG A N 1
ATOM 950 C CA . ARG A 1 121 ? 6.732 7.512 7.872 1.00 84.25 121 ARG A CA 1
ATOM 951 C C . ARG A 1 121 ? 5.931 7.421 9.164 1.00 84.25 121 ARG A C 1
ATOM 953 O O . ARG A 1 121 ? 4.719 7.596 9.145 1.00 84.25 121 ARG A O 1
ATOM 960 N N . MET A 1 122 ? 6.599 7.226 10.302 1.00 85.81 122 MET A N 1
ATOM 961 C CA . MET A 1 122 ? 5.937 7.145 11.605 1.00 85.81 122 MET A CA 1
ATOM 962 C C . MET A 1 122 ? 5.253 8.462 11.984 1.00 85.81 122 MET A C 1
ATOM 964 O O . MET A 1 122 ? 4.108 8.448 12.425 1.00 85.81 122 MET A O 1
ATOM 968 N N . LYS A 1 123 ? 5.901 9.611 11.744 1.00 84.06 123 LYS A N 1
ATOM 969 C CA . LYS A 1 123 ? 5.265 10.927 11.931 1.00 84.06 123 LYS A CA 1
ATOM 970 C C . LYS A 1 123 ? 3.984 11.053 11.108 1.00 84.06 123 LYS A C 1
ATOM 972 O O . LYS A 1 123 ? 2.973 11.525 11.626 1.00 84.06 123 LYS A O 1
ATOM 977 N N . LEU A 1 124 ? 4.017 10.621 9.848 1.00 84.94 124 LEU A N 1
ATOM 978 C CA . LEU A 1 124 ? 2.854 10.683 8.969 1.00 84.94 124 LEU A CA 1
ATOM 979 C C . LEU A 1 124 ? 1.743 9.719 9.418 1.00 84.94 124 LEU A C 1
ATOM 981 O O . LEU A 1 124 ? 0.587 10.133 9.486 1.00 84.94 124 LEU A O 1
ATOM 985 N N . ARG A 1 125 ? 2.092 8.485 9.818 1.00 88.19 125 ARG A N 1
ATOM 986 C CA . ARG A 1 125 ? 1.155 7.517 10.418 1.00 88.19 125 ARG A CA 1
ATOM 987 C C . ARG A 1 125 ? 0.454 8.117 11.637 1.00 88.19 125 ARG A C 1
ATOM 989 O O . ARG A 1 125 ? -0.772 8.161 11.662 1.00 88.19 125 ARG A O 1
ATOM 996 N N . CYS A 1 126 ? 1.209 8.644 12.604 1.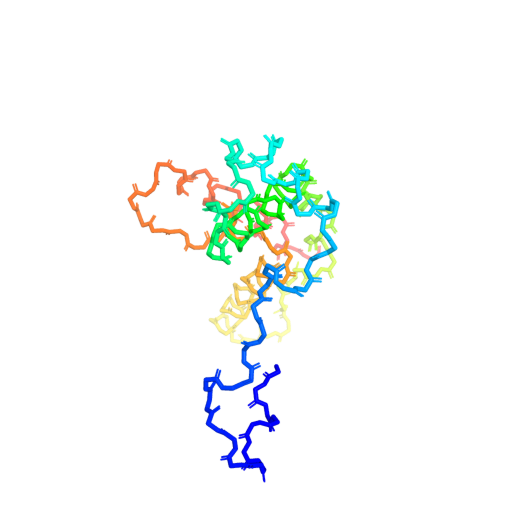00 87.00 126 CYS A N 1
ATOM 997 C CA . CYS A 1 126 ? 0.641 9.261 13.805 1.00 87.00 126 CYS A CA 1
ATOM 998 C C . CYS A 1 126 ? -0.285 10.434 13.469 1.00 87.00 126 CYS A C 1
ATOM 1000 O O . CYS A 1 126 ? -1.368 10.533 14.036 1.00 87.00 126 CYS A O 1
ATOM 1002 N N . LYS A 1 127 ? 0.107 11.298 12.522 1.00 85.75 127 LYS A N 1
ATOM 1003 C CA . LYS A 1 127 ? -0.718 12.437 12.097 1.00 85.75 127 LYS A CA 1
ATOM 1004 C C . LYS A 1 127 ? -2.092 11.989 11.588 1.00 85.75 127 LYS A C 1
ATOM 1006 O O . LYS A 1 127 ? -3.094 12.588 11.962 1.00 85.75 127 LYS A O 1
ATOM 1011 N N . ILE A 1 128 ? -2.143 10.943 10.763 1.00 85.75 128 ILE A N 1
ATOM 1012 C CA . ILE A 1 128 ? -3.400 10.432 10.194 1.00 85.75 128 ILE A CA 1
ATOM 1013 C C . ILE A 1 128 ? -4.230 9.725 11.264 1.00 85.75 128 ILE A C 1
ATOM 1015 O O . ILE A 1 128 ? -5.423 9.986 11.376 1.00 85.75 128 ILE A O 1
ATOM 1019 N N . LEU A 1 129 ? -3.603 8.868 12.072 1.00 87.75 129 LEU A N 1
ATOM 1020 C CA . LEU A 1 129 ? -4.288 8.136 13.138 1.00 87.75 129 LEU A CA 1
ATOM 1021 C C . LEU A 1 129 ? -4.944 9.084 14.146 1.00 87.75 129 LEU A C 1
ATOM 1023 O O . LEU A 1 129 ? -6.092 8.860 14.519 1.00 87.75 129 LEU A O 1
ATOM 1027 N N . LEU A 1 130 ? -4.247 10.152 14.548 1.00 86.75 130 LEU A N 1
ATOM 1028 C CA . LEU A 1 130 ? -4.772 11.151 15.482 1.00 86.75 130 LEU A CA 1
ATOM 1029 C C . LEU A 1 130 ? -5.883 12.000 14.861 1.00 86.75 130 LEU A C 1
ATOM 1031 O O . LEU A 1 130 ? -6.871 12.278 15.530 1.00 86.75 130 LEU A O 1
ATOM 1035 N N . ALA A 1 131 ? -5.755 12.372 13.584 1.00 84.12 131 ALA A N 1
ATOM 1036 C CA . ALA A 1 131 ? -6.773 13.158 12.888 1.00 84.12 131 ALA A CA 1
ATOM 1037 C C . ALA A 1 131 ? -8.123 12.428 12.747 1.00 84.12 131 ALA A C 1
ATOM 1039 O O . ALA A 1 131 ? -9.131 13.080 12.499 1.00 84.12 131 ALA A O 1
ATOM 1040 N N . ASN A 1 132 ? -8.143 11.101 12.905 1.00 83.38 132 ASN A N 1
ATOM 1041 C CA . ASN A 1 132 ? -9.311 10.250 12.660 1.00 83.38 132 ASN A CA 1
ATOM 1042 C C . ASN A 1 132 ? -9.754 9.437 13.896 1.00 83.38 132 ASN A C 1
ATOM 1044 O O . ASN A 1 132 ? -10.621 8.567 13.801 1.00 83.38 132 ASN A O 1
ATOM 1048 N N . VAL A 1 133 ? -9.154 9.703 15.064 1.00 83.06 133 VAL A N 1
ATOM 1049 C CA . VAL A 1 133 ? -9.519 9.033 16.325 1.00 83.06 133 VAL A CA 1
ATOM 1050 C C . VAL A 1 133 ? -10.808 9.606 16.924 1.00 83.06 133 VAL A C 1
ATOM 1052 O O . VAL A 1 133 ? -11.517 8.910 17.649 1.00 83.06 133 VAL A O 1
ATOM 1055 N N . THR A 1 134 ? -11.109 10.870 16.629 1.00 67.81 134 THR A N 1
ATOM 1056 C CA . THR A 1 134 ? -12.304 11.577 17.106 1.00 67.81 134 THR A CA 1
ATOM 1057 C C . THR A 1 134 ? -13.477 11.457 16.125 1.00 67.81 134 THR A C 1
ATOM 1059 O O . THR A 1 134 ? -13.233 11.301 14.929 1.00 67.81 134 THR A O 1
ATOM 1062 N N . PRO A 1 135 ? -14.734 11.504 16.616 1.00 56.66 135 PRO A N 1
ATOM 1063 C CA . PRO A 1 135 ? -15.944 11.321 15.813 1.00 56.66 135 PRO A CA 1
ATOM 1064 C C . PRO A 1 135 ? -16.092 12.240 14.605 1.00 56.66 135 PRO A C 1
ATOM 1066 O O . PRO A 1 135 ? -15.711 13.427 14.709 1.00 56.66 135 PRO A O 1
#